Protein AF-A0A9W9LFI9-F1 (afdb_monomer_lite)

Structure (mmCIF, N/CA/C/O backbone):
data_AF-A0A9W9LFI9-F1
#
_entry.id   AF-A0A9W9LFI9-F1
#
loop_
_atom_site.group_PDB
_atom_site.id
_atom_site.type_symbol
_atom_site.label_atom_id
_atom_site.label_alt_id
_atom_site.label_comp_id
_atom_site.label_asym_id
_atom_site.label_entity_id
_atom_site.label_seq_id
_atom_site.pdbx_PDB_ins_code
_atom_site.Cartn_x
_atom_site.Cartn_y
_atom_site.Cartn_z
_atom_site.occupancy
_atom_site.B_iso_or_equiv
_atom_site.auth_seq_id
_atom_site.auth_comp_id
_atom_site.auth_asym_id
_atom_site.auth_atom_id
_atom_site.pdbx_PDB_model_num
ATOM 1 N N . MET A 1 1 ? 19.144 -34.676 -42.473 1.00 37.19 1 MET A N 1
ATOM 2 C CA . MET A 1 1 ? 19.570 -33.270 -42.617 1.00 37.19 1 MET A CA 1
ATOM 3 C C . MET A 1 1 ? 18.677 -32.449 -41.703 1.00 37.19 1 MET A C 1
ATOM 5 O O . MET A 1 1 ? 17.471 -32.473 -41.895 1.00 37.19 1 MET A O 1
ATOM 9 N N . HIS A 1 2 ? 19.239 -31.882 -40.636 1.00 40.44 2 HIS A N 1
ATOM 10 C CA . HIS A 1 2 ? 18.512 -31.086 -39.643 1.00 40.44 2 HIS A CA 1
ATOM 11 C C . HIS A 1 2 ? 18.463 -29.626 -40.111 1.00 40.44 2 HIS A C 1
ATOM 13 O O . HIS A 1 2 ? 19.511 -29.048 -40.385 1.00 40.44 2 HIS A O 1
ATOM 19 N N . LEU A 1 3 ? 17.270 -29.039 -40.174 1.00 44.12 3 LEU A N 1
ATOM 20 C CA . LEU A 1 3 ? 17.067 -27.595 -40.302 1.00 44.12 3 LEU A CA 1
ATOM 21 C C . LEU A 1 3 ? 16.406 -27.108 -39.006 1.00 44.12 3 LEU A C 1
ATOM 23 O O . LEU A 1 3 ? 15.319 -27.593 -38.689 1.00 44.12 3 LEU A O 1
ATOM 27 N N . PRO A 1 4 ? 17.018 -26.190 -38.239 1.00 55.88 4 PRO A N 1
ATOM 28 C CA . PRO A 1 4 ? 16.335 -25.573 -37.116 1.00 55.88 4 PRO A CA 1
ATOM 29 C C . PRO A 1 4 ? 15.426 -24.458 -37.642 1.00 55.88 4 PRO A C 1
ATOM 31 O O . PRO A 1 4 ? 15.882 -23.506 -38.276 1.00 55.88 4 PRO A O 1
ATOM 34 N N . VAL A 1 5 ? 14.127 -24.579 -37.377 1.00 57.94 5 VAL A N 1
ATOM 35 C CA . VAL A 1 5 ? 13.162 -23.494 -37.575 1.00 57.94 5 VAL A CA 1
ATOM 36 C C . VAL A 1 5 ? 13.419 -22.459 -36.481 1.00 57.94 5 VAL A C 1
ATOM 38 O O . VAL A 1 5 ? 13.200 -22.731 -35.302 1.00 57.94 5 VAL A O 1
ATOM 41 N N . GLN A 1 6 ? 13.934 -21.288 -36.856 1.00 54.38 6 GLN A N 1
ATOM 42 C CA . GLN A 1 6 ? 14.085 -20.163 -35.935 1.00 54.38 6 GLN A CA 1
ATOM 43 C C . GLN A 1 6 ? 12.700 -19.581 -35.634 1.00 54.38 6 GLN A C 1
ATOM 45 O O . GLN A 1 6 ? 12.069 -18.975 -36.498 1.00 54.38 6 GLN A O 1
ATOM 50 N N . ALA A 1 7 ? 12.223 -19.775 -34.407 1.00 54.50 7 ALA A N 1
ATOM 51 C CA . ALA A 1 7 ? 11.057 -19.070 -33.897 1.00 54.50 7 ALA A CA 1
ATOM 52 C C . ALA A 1 7 ? 11.462 -17.627 -33.560 1.00 54.50 7 ALA A C 1
ATOM 54 O O . ALA A 1 7 ? 12.209 -17.387 -32.613 1.00 54.50 7 ALA A O 1
ATOM 55 N N . VAL A 1 8 ? 10.980 -16.664 -34.346 1.00 54.75 8 VAL A N 1
ATOM 56 C CA . VAL A 1 8 ? 11.090 -15.236 -34.028 1.00 54.75 8 VAL A CA 1
ATOM 57 C C . VAL A 1 8 ? 9.947 -14.885 -33.075 1.00 54.75 8 VAL A C 1
ATOM 59 O O . VAL A 1 8 ? 8.795 -14.775 -33.487 1.00 54.75 8 VAL A O 1
ATOM 62 N N . LEU A 1 9 ? 10.261 -14.733 -31.788 1.00 48.66 9 LEU A N 1
ATOM 63 C CA . LEU A 1 9 ? 9.355 -14.142 -30.802 1.00 48.66 9 LEU A CA 1
ATOM 64 C C . LEU A 1 9 ? 9.345 -12.623 -31.004 1.00 48.66 9 LEU A C 1
ATOM 66 O O . LEU A 1 9 ? 10.267 -11.925 -30.588 1.00 48.66 9 LEU A O 1
ATOM 70 N N . ILE A 1 10 ? 8.305 -12.111 -31.659 1.00 50.31 10 ILE A N 1
ATOM 71 C CA . ILE A 1 10 ? 8.041 -10.672 -31.730 1.00 50.31 10 ILE A CA 1
ATOM 72 C C . ILE A 1 10 ? 7.377 -10.281 -30.406 1.00 50.31 10 ILE A C 1
ATOM 74 O O . ILE A 1 10 ? 6.171 -10.436 -30.230 1.00 50.31 10 ILE A O 1
ATOM 78 N N . GLY A 1 11 ? 8.186 -9.838 -29.445 1.00 48.34 11 GLY A N 1
ATOM 79 C CA . GLY A 1 11 ? 7.697 -9.262 -28.198 1.00 48.34 11 GLY A CA 1
ATOM 80 C C . GLY A 1 11 ? 7.102 -7.883 -28.460 1.00 48.34 11 GLY A C 1
ATOM 81 O O . GLY A 1 11 ? 7.827 -6.950 -28.795 1.00 48.34 11 GLY A O 1
ATOM 82 N N . VAL A 1 12 ? 5.788 -7.743 -28.298 1.00 53.72 12 VAL A N 1
ATOM 83 C CA . VAL A 1 12 ? 5.150 -6.431 -28.167 1.00 53.72 12 VAL A CA 1
ATOM 84 C C . VAL A 1 12 ? 5.140 -6.097 -26.680 1.00 53.72 12 VAL A C 1
ATOM 86 O O . VAL A 1 12 ? 4.240 -6.509 -25.957 1.00 53.72 12 VAL A O 1
ATOM 89 N N . PHE A 1 13 ? 6.156 -5.375 -26.212 1.00 50.38 13 PHE A N 1
ATOM 90 C CA . PHE A 1 13 ? 6.110 -4.716 -24.907 1.00 50.38 13 PHE A CA 1
ATOM 91 C C . PHE A 1 13 ? 5.770 -3.252 -25.141 1.00 50.38 13 PHE A C 1
ATOM 93 O O . PHE A 1 13 ? 6.648 -2.408 -25.292 1.00 50.38 13 PHE A O 1
ATOM 100 N N . VAL A 1 14 ? 4.475 -2.962 -25.221 1.00 49.91 14 VAL A N 1
ATOM 101 C CA . VAL A 1 14 ? 3.983 -1.594 -25.064 1.00 49.91 14 VAL A CA 1
ATOM 102 C C . VAL A 1 14 ? 3.302 -1.547 -23.707 1.00 49.91 14 VAL A C 1
ATOM 104 O O . VAL A 1 14 ? 2.084 -1.644 -23.603 1.00 49.91 14 VAL A O 1
ATOM 107 N N . SER A 1 15 ? 4.108 -1.458 -22.650 1.00 44.50 15 SER A N 1
ATOM 108 C CA . SER A 1 15 ? 3.610 -1.168 -21.307 1.00 44.50 15 SER A CA 1
ATOM 109 C C . SER A 1 15 ? 3.398 0.337 -21.199 1.00 44.50 15 SER A C 1
ATOM 111 O O . SER A 1 15 ? 4.197 1.057 -20.610 1.00 44.50 15 SER A O 1
ATOM 113 N N . THR A 1 16 ? 2.330 0.843 -21.811 1.00 43.16 16 THR A N 1
ATOM 114 C CA . THR A 1 16 ? 1.768 2.116 -21.360 1.00 43.16 16 THR A CA 1
ATOM 115 C C . THR A 1 16 ? 1.051 1.814 -20.051 1.00 43.16 16 THR A C 1
ATOM 117 O O . THR A 1 16 ? -0.095 1.369 -20.082 1.00 43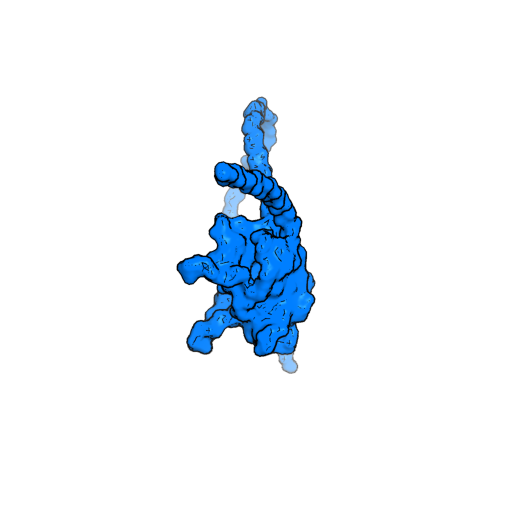.16 16 THR A O 1
ATOM 120 N N . SER A 1 17 ? 1.759 1.969 -18.927 1.00 48.47 17 SER A N 1
ATOM 121 C CA . SER A 1 17 ? 1.213 1.855 -17.570 1.00 48.47 17 SER A CA 1
ATOM 122 C C . SER A 1 17 ? 0.129 2.923 -17.393 1.00 48.47 17 SER A C 1
ATOM 124 O O . SER A 1 17 ? 0.373 4.053 -16.983 1.00 48.47 17 SER A O 1
ATOM 126 N N . LEU A 1 18 ? -1.096 2.601 -17.802 1.00 54.88 18 LEU A N 1
ATOM 127 C CA . LEU A 1 18 ? -2.286 3.284 -17.322 1.00 54.88 18 LEU A CA 1
ATOM 128 C C . LEU A 1 18 ? -2.402 2.835 -15.873 1.00 54.88 18 LEU A C 1
ATOM 130 O O . LEU A 1 18 ? -2.784 1.695 -15.633 1.00 54.88 18 LEU A O 1
ATOM 134 N N . GLY A 1 19 ? -1.950 3.680 -14.946 1.00 64.31 19 GLY A N 1
ATOM 135 C CA . GLY A 1 19 ? -1.768 3.289 -13.555 1.00 64.31 19 GLY A CA 1
ATOM 136 C C . GLY A 1 19 ? -2.960 2.490 -13.019 1.00 64.31 19 GLY A C 1
ATOM 137 O O . GLY A 1 19 ? -4.122 2.881 -13.164 1.00 64.31 19 GLY A O 1
ATOM 138 N N . GLY A 1 20 ? -2.636 1.312 -12.491 1.00 85.94 20 GLY A N 1
ATOM 139 C CA . GLY A 1 20 ? -3.596 0.334 -12.005 1.00 85.94 20 GLY A CA 1
ATOM 140 C C . GLY A 1 20 ? -4.441 0.839 -10.838 1.00 85.94 20 GLY A C 1
ATOM 141 O O . GLY A 1 20 ? -4.218 1.924 -10.298 1.00 85.94 20 GLY A O 1
ATOM 142 N N . SER A 1 21 ? -5.411 0.041 -10.400 1.00 91.75 21 SER A N 1
ATOM 143 C CA . SER A 1 21 ? -6.200 0.377 -9.211 1.00 91.75 21 SER A CA 1
ATOM 144 C C . SER A 1 21 ? -5.556 -0.178 -7.945 1.00 91.75 21 SER A C 1
ATOM 146 O O . SER A 1 21 ? -5.066 -1.309 -7.931 1.00 91.75 21 SER A O 1
ATOM 148 N N . LEU A 1 22 ? -5.606 0.605 -6.871 1.00 94.12 22 LEU A N 1
ATOM 149 C CA . LEU A 1 22 ? -5.209 0.205 -5.526 1.00 94.12 22 LEU A CA 1
ATOM 150 C C . LEU A 1 22 ? -6.455 0.175 -4.644 1.00 94.12 22 LEU A C 1
ATOM 152 O O . LEU A 1 22 ? -7.211 1.146 -4.620 1.00 94.12 22 LEU A O 1
ATOM 156 N N . GLU A 1 23 ? -6.671 -0.922 -3.926 1.00 96.25 23 GLU A N 1
ATOM 157 C CA . GLU A 1 23 ? -7.836 -1.119 -3.057 1.00 96.25 23 GLU A CA 1
ATOM 158 C C . GLU A 1 23 ? -7.407 -1.639 -1.686 1.00 96.25 23 GLU A C 1
ATOM 160 O O . GLU A 1 23 ? -6.579 -2.540 -1.594 1.00 96.25 23 GLU A O 1
ATOM 165 N N . VAL A 1 24 ? -7.976 -1.096 -0.613 1.00 96.25 24 VAL A N 1
ATOM 166 C CA . VAL A 1 24 ? -7.791 -1.611 0.745 1.00 96.25 24 VAL A CA 1
ATOM 167 C C . VAL A 1 24 ? -8.793 -2.732 0.988 1.00 96.25 24 VAL A C 1
ATOM 169 O O . VAL A 1 24 ? -10.002 -2.506 0.956 1.00 96.25 24 VAL A O 1
ATOM 172 N N . ILE A 1 25 ? -8.302 -3.928 1.288 1.00 94.94 25 ILE A N 1
ATOM 173 C CA . ILE A 1 25 ? -9.124 -5.125 1.480 1.00 94.94 25 ILE A CA 1
ATOM 174 C C . ILE A 1 25 ? -8.924 -5.668 2.898 1.00 94.94 25 ILE A C 1
ATOM 176 O O . ILE A 1 25 ? -7.815 -5.643 3.434 1.00 94.94 25 ILE A O 1
ATOM 180 N N . ASP A 1 26 ? -10.005 -6.170 3.500 1.00 93.62 26 ASP A N 1
ATOM 181 C CA . ASP A 1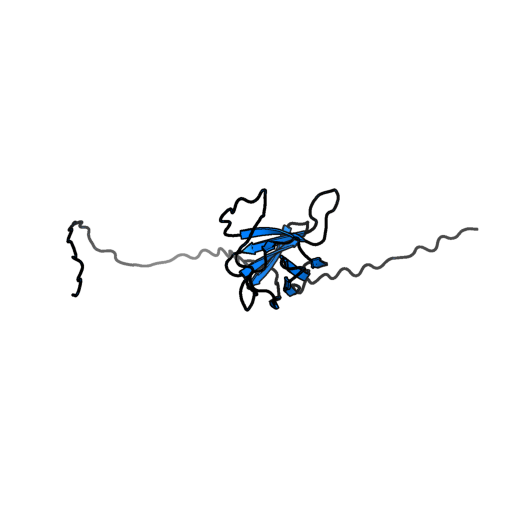 26 ? -9.944 -7.007 4.701 1.00 93.62 26 ASP A CA 1
ATOM 182 C C . ASP A 1 26 ? -9.539 -8.432 4.312 1.00 93.62 26 ASP A C 1
ATOM 184 O O . ASP A 1 26 ? -10.288 -9.152 3.646 1.00 93.62 26 ASP A O 1
ATOM 188 N N . GLN A 1 27 ? -8.356 -8.847 4.758 1.00 90.75 27 GLN A N 1
ATOM 189 C CA . GLN A 1 27 ? -7.895 -10.222 4.669 1.00 90.75 27 GLN A CA 1
ATOM 190 C C . GLN A 1 27 ? -7.677 -10.797 6.071 1.00 90.75 27 GLN A C 1
ATOM 192 O O . GLN A 1 27 ? -6.577 -10.782 6.620 1.00 90.75 27 GLN A O 1
ATOM 197 N N . GLY A 1 28 ? -8.740 -11.344 6.659 1.00 88.75 28 GLY A N 1
ATOM 198 C CA . GLY A 1 28 ? -8.652 -12.038 7.944 1.00 88.75 28 GLY A CA 1
ATOM 199 C C . GLY A 1 28 ? -8.377 -11.092 9.113 1.00 88.75 28 GLY A C 1
ATOM 200 O O . GLY A 1 28 ? -7.521 -11.397 9.945 1.00 88.75 28 GLY A O 1
ATOM 201 N N . ARG A 1 29 ? -9.112 -9.971 9.180 1.00 88.75 29 ARG A N 1
ATOM 202 C CA . ARG A 1 29 ? -8.950 -8.875 10.159 1.00 88.75 29 ARG A CA 1
ATOM 203 C C . ARG A 1 29 ? -7.649 -8.092 10.021 1.00 88.75 29 ARG A C 1
ATOM 205 O O . ARG A 1 29 ? -7.219 -7.420 10.954 1.00 88.75 29 ARG A O 1
ATOM 212 N N . GLN A 1 30 ? -7.028 -8.172 8.856 1.00 90.56 30 GLN A N 1
ATOM 213 C CA . GLN A 1 30 ? -5.837 -7.414 8.515 1.00 90.56 30 GLN A CA 1
ATOM 214 C C . GLN A 1 30 ? -6.116 -6.599 7.265 1.00 90.56 30 GLN A C 1
ATOM 216 O O . GLN A 1 30 ? -6.704 -7.102 6.308 1.00 90.56 30 GLN A O 1
ATOM 221 N N . CYS A 1 31 ? -5.680 -5.350 7.274 1.00 92.25 31 CYS A N 1
ATOM 222 C CA . CYS A 1 31 ? -5.768 -4.490 6.115 1.00 92.25 31 CYS A CA 1
ATOM 223 C C . CYS A 1 31 ? -4.577 -4.756 5.198 1.00 92.25 31 CYS A C 1
ATOM 225 O O . CYS A 1 31 ? -3.415 -4.635 5.601 1.00 92.25 31 CYS A O 1
ATOM 227 N N . VAL A 1 32 ? -4.884 -5.106 3.956 1.00 92.88 32 VAL A N 1
ATOM 228 C CA . VAL A 1 32 ? -3.923 -5.285 2.864 1.00 92.88 32 VAL A CA 1
ATOM 229 C C . VAL A 1 32 ? -4.307 -4.366 1.712 1.00 92.88 32 VAL A C 1
ATOM 231 O O . VAL A 1 32 ? -5.463 -3.958 1.604 1.00 92.88 32 VAL A O 1
ATOM 234 N N . ILE A 1 33 ? -3.356 -4.041 0.842 1.00 93.94 33 ILE A N 1
ATOM 235 C CA . ILE A 1 33 ? -3.644 -3.341 -0.409 1.00 93.94 33 ILE A CA 1
ATOM 236 C C . ILE A 1 33 ? -3.595 -4.348 -1.548 1.00 93.94 33 ILE A C 1
ATOM 238 O O . ILE A 1 33 ? -2.597 -5.039 -1.740 1.00 93.94 33 ILE A O 1
ATOM 242 N N . TRP A 1 34 ? -4.677 -4.430 -2.308 1.00 94.00 34 TRP A N 1
ATOM 243 C CA . TRP A 1 34 ? -4.709 -5.106 -3.591 1.00 94.00 34 TRP A CA 1
ATOM 244 C C . TRP A 1 34 ? -4.295 -4.135 -4.689 1.00 94.00 34 TRP A C 1
ATOM 246 O O . TRP A 1 34 ? -4.888 -3.068 -4.842 1.00 94.00 34 TRP A O 1
ATOM 256 N N . SER A 1 35 ? -3.280 -4.523 -5.452 1.00 91.81 35 SER A N 1
ATOM 257 C CA . SER A 1 35 ? -2.894 -3.870 -6.696 1.00 91.81 35 SER A CA 1
ATOM 258 C C . SER A 1 35 ? -3.487 -4.636 -7.867 1.00 91.81 35 SER A C 1
ATOM 260 O O . SER A 1 35 ? -3.302 -5.849 -7.964 1.00 91.81 35 SER A O 1
ATOM 262 N N . ASN A 1 36 ? -4.153 -3.925 -8.771 1.00 91.00 36 ASN A N 1
ATOM 263 C CA . ASN A 1 36 ? -4.598 -4.449 -10.055 1.00 91.00 36 ASN A CA 1
ATOM 264 C C . ASN A 1 36 ? -3.821 -3.754 -11.174 1.00 91.00 36 ASN A C 1
ATOM 266 O O . ASN A 1 36 ? -4.147 -2.627 -11.540 1.00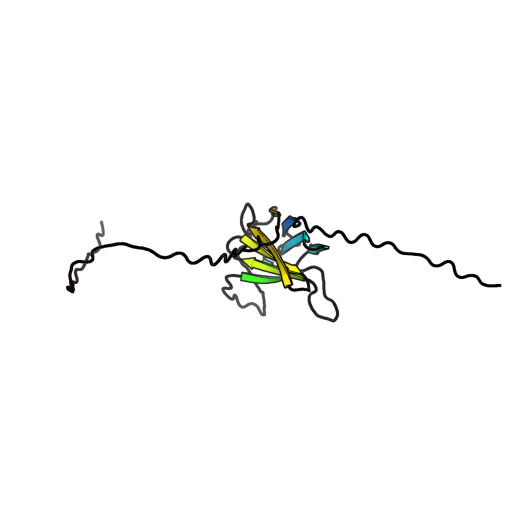 91.00 36 ASN A O 1
ATOM 270 N N . ASP A 1 37 ? -2.800 -4.439 -11.683 1.00 85.94 37 ASP A N 1
ATOM 271 C CA . ASP A 1 37 ? -1.939 -4.006 -12.789 1.00 85.94 37 ASP A CA 1
ATOM 272 C C . ASP A 1 37 ? -1.206 -2.662 -12.586 1.00 85.94 37 ASP A C 1
ATOM 274 O O . ASP A 1 37 ? -0.935 -1.920 -13.529 1.00 85.94 37 ASP A O 1
ATOM 278 N N . SER A 1 38 ? -0.837 -2.323 -11.347 1.00 82.12 38 SER A N 1
ATOM 279 C CA . SER A 1 38 ? 0.051 -1.178 -11.114 1.00 82.12 38 SER A CA 1
ATOM 280 C C . SER A 1 38 ? 1.478 -1.549 -11.511 1.00 82.12 38 SER A C 1
ATOM 282 O O . SER A 1 38 ? 2.064 -2.458 -10.921 1.00 82.12 38 SER A O 1
ATOM 284 N N . HIS A 1 39 ? 2.034 -0.871 -12.524 1.00 83.81 39 HIS A N 1
ATOM 285 C CA . HIS A 1 39 ? 3.385 -1.135 -13.047 1.00 83.81 39 HIS A CA 1
ATOM 286 C C . HIS A 1 39 ? 3.631 -2.619 -13.385 1.00 83.81 39 HIS A C 1
ATOM 288 O O . HIS A 1 39 ? 4.695 -3.172 -13.107 1.00 83.81 39 HIS A O 1
ATOM 294 N N . GLY A 1 40 ? 2.626 -3.287 -13.964 1.00 80.81 40 GLY A N 1
ATOM 295 C CA . GLY A 1 40 ? 2.701 -4.705 -14.334 1.00 80.81 40 GLY A CA 1
ATOM 296 C C . GLY A 1 40 ? 2.586 -5.676 -13.155 1.00 80.81 40 GLY A C 1
ATOM 297 O O . GLY A 1 40 ? 2.859 -6.868 -13.313 1.00 80.81 40 GLY A O 1
ATOM 298 N N . CYS A 1 41 ? 2.191 -5.195 -11.973 1.00 85.88 41 CYS A N 1
ATOM 299 C CA . CYS A 1 41 ? 1.912 -6.038 -10.823 1.00 85.88 41 CYS A CA 1
ATOM 300 C C . CYS A 1 41 ? 0.423 -6.107 -10.469 1.00 85.88 41 CYS A C 1
ATOM 302 O O . CYS A 1 41 ? -0.214 -5.107 -10.124 1.00 85.88 41 CYS A O 1
ATOM 304 N N . THR A 1 42 ? -0.068 -7.347 -10.395 1.00 89.31 42 THR A N 1
ATOM 305 C CA . THR A 1 42 ? -1.353 -7.696 -9.785 1.00 89.31 42 THR A CA 1
ATOM 306 C C . THR A 1 42 ? -1.139 -8.600 -8.572 1.00 89.31 42 THR A C 1
ATOM 308 O O . THR A 1 42 ? -0.519 -9.659 -8.698 1.00 89.31 42 THR A O 1
ATOM 311 N N . GLY A 1 43 ? -1.633 -8.203 -7.397 1.00 89.31 43 GLY A N 1
ATOM 312 C CA . GLY A 1 43 ? -1.442 -8.972 -6.166 1.00 89.31 43 GLY A CA 1
ATOM 313 C C . GLY A 1 43 ? -1.730 -8.206 -4.875 1.00 89.31 43 GLY A C 1
ATOM 314 O O . GLY A 1 43 ? -1.946 -6.995 -4.880 1.00 89.31 43 GLY A O 1
ATOM 315 N N . TYR A 1 44 ? -1.703 -8.933 -3.757 1.00 89.38 44 TYR A N 1
ATOM 316 C CA . TYR A 1 44 ? -1.822 -8.368 -2.413 1.00 89.38 44 TYR A CA 1
ATOM 317 C C . TYR A 1 44 ? -0.470 -7.881 -1.888 1.00 89.38 44 TYR A C 1
ATOM 319 O O . TYR A 1 44 ? 0.569 -8.500 -2.138 1.00 89.38 44 TYR A O 1
ATOM 327 N N . SER A 1 45 ? -0.501 -6.803 -1.113 1.00 90.12 45 SER A N 1
ATOM 328 C CA . SER A 1 45 ? 0.605 -6.397 -0.258 1.00 90.12 45 SER A CA 1
ATOM 329 C C . SER A 1 45 ? 0.685 -7.251 1.008 1.00 90.12 45 SER A C 1
ATOM 331 O O . SER A 1 45 ? -0.264 -7.945 1.381 1.00 90.12 45 SER A O 1
ATOM 333 N N . ALA A 1 46 ? 1.791 -7.121 1.738 1.00 89.06 46 ALA A N 1
ATOM 334 C CA . ALA A 1 46 ? 1.820 -7.472 3.151 1.00 89.06 46 ALA A CA 1
ATOM 335 C C . ALA A 1 46 ? 0.792 -6.637 3.946 1.00 89.06 46 ALA A C 1
ATOM 337 O O . ALA A 1 46 ? 0.404 -5.537 3.536 1.00 89.06 46 ALA A O 1
ATOM 338 N N . SER A 1 47 ? 0.368 -7.169 5.095 1.00 89.62 47 SER A N 1
ATOM 339 C CA . SER A 1 47 ? -0.524 -6.477 6.031 1.00 89.62 47 SER A CA 1
ATOM 340 C C . SER A 1 47 ? 0.106 -5.181 6.539 1.00 89.62 47 SER A C 1
ATOM 342 O O . SER A 1 47 ? 1.286 -5.158 6.906 1.00 89.62 47 SER A O 1
ATOM 344 N N . PHE A 1 48 ? -0.683 -4.107 6.554 1.00 88.06 48 PHE A N 1
ATOM 345 C CA . PHE A 1 48 ? -0.239 -2.780 6.986 1.00 88.06 48 PHE A CA 1
ATOM 346 C C . PHE A 1 48 ? -0.944 -2.279 8.257 1.00 88.06 48 PHE A C 1
ATOM 348 O O . PHE A 1 48 ? -0.447 -1.351 8.896 1.00 88.06 48 PHE A O 1
ATOM 355 N N . ALA A 1 49 ? -2.078 -2.879 8.631 1.00 87.88 49 ALA A N 1
ATOM 356 C CA . ALA A 1 49 ? -2.848 -2.536 9.825 1.00 87.88 49 ALA A CA 1
ATOM 357 C C . ALA A 1 49 ? -3.709 -3.720 10.293 1.00 87.88 49 ALA A C 1
ATOM 359 O O . ALA A 1 49 ? -4.132 -4.546 9.481 1.00 87.88 49 ALA A O 1
ATOM 360 N N . GLU A 1 50 ? -4.011 -3.781 11.589 1.00 88.81 50 GLU A N 1
ATOM 361 C CA . GLU A 1 50 ? -5.114 -4.601 12.101 1.00 88.81 50 GLU A CA 1
ATOM 362 C C . GLU A 1 50 ? -6.442 -3.869 11.867 1.00 88.81 50 GLU A C 1
ATOM 364 O O . GLU A 1 50 ? -6.537 -2.653 12.035 1.00 88.81 50 GLU A O 1
ATOM 369 N N . LEU A 1 51 ? -7.469 -4.603 11.447 1.00 88.38 51 LEU A N 1
ATOM 370 C CA . LEU A 1 51 ? -8.769 -4.029 11.130 1.00 88.38 51 LEU A CA 1
ATOM 371 C C . LEU A 1 51 ? -9.565 -3.739 12.409 1.00 88.38 51 LEU A C 1
ATOM 373 O O . LEU A 1 51 ? -9.894 -4.657 13.165 1.00 88.38 51 LEU A O 1
ATOM 377 N N . ASN A 1 52 ? -9.981 -2.485 12.594 1.00 88.19 52 ASN A N 1
ATOM 378 C CA . ASN A 1 52 ? -10.918 -2.089 13.645 1.00 88.19 52 ASN A CA 1
ATOM 379 C C . ASN A 1 52 ? -12.254 -1.638 13.033 1.00 88.19 52 ASN A C 1
ATOM 381 O O . ASN A 1 52 ? -12.417 -0.503 12.580 1.00 88.19 52 ASN A O 1
ATOM 385 N N . GLY A 1 53 ? -13.226 -2.551 12.972 1.00 89.88 53 GLY A N 1
ATOM 386 C CA . GLY A 1 53 ? -14.465 -2.328 12.226 1.00 89.88 53 GLY A CA 1
ATOM 387 C C . GLY A 1 53 ? -14.185 -2.280 10.724 1.00 89.88 53 GLY A C 1
ATOM 388 O O . GLY A 1 53 ? -14.004 -3.322 10.108 1.00 89.88 53 GLY A O 1
ATOM 389 N N . THR A 1 54 ? -14.139 -1.079 10.141 1.00 92.19 54 THR A N 1
ATOM 390 C CA . THR A 1 54 ? -13.656 -0.856 8.763 1.00 92.19 54 THR A CA 1
ATOM 391 C C . THR A 1 54 ? -12.380 -0.021 8.719 1.00 92.19 54 THR A C 1
ATOM 393 O O . THR A 1 54 ? -11.923 0.299 7.629 1.00 92.19 54 THR A O 1
ATOM 396 N N . ASP A 1 55 ? -11.877 0.440 9.863 1.00 92.19 55 ASP A N 1
ATOM 397 C CA . ASP A 1 55 ? -10.756 1.372 9.944 1.00 92.19 55 ASP A CA 1
ATOM 398 C C . ASP A 1 55 ? -9.412 0.638 9.892 1.00 92.19 55 ASP A C 1
ATOM 400 O O . ASP A 1 55 ? -9.226 -0.386 10.552 1.00 92.19 55 ASP A O 1
ATOM 404 N N . CYS A 1 56 ? -8.495 1.198 9.108 1.00 90.31 56 CYS A N 1
ATOM 405 C CA . CYS A 1 56 ? -7.127 0.730 8.889 1.00 90.31 56 CYS A CA 1
ATOM 406 C C . CYS A 1 56 ? -6.099 1.831 9.210 1.00 90.31 56 CYS A C 1
ATOM 408 O O . CYS A 1 56 ? -4.944 1.750 8.792 1.00 90.31 56 CYS A O 1
ATOM 410 N N . SER A 1 57 ? -6.519 2.897 9.901 1.00 87.50 57 SER A N 1
ATOM 411 C CA . SER A 1 57 ? -5.674 4.058 10.211 1.00 87.50 57 SER A CA 1
ATOM 412 C C . SER A 1 57 ? -4.595 3.756 11.252 1.00 87.50 57 SER A C 1
ATOM 414 O O . SER A 1 57 ? -3.609 4.484 11.365 1.00 87.50 57 SER A O 1
ATOM 416 N N . GLU A 1 58 ? -4.739 2.667 12.004 1.00 83.12 58 GLU A N 1
ATOM 417 C CA . GLU A 1 58 ? -3.682 2.164 12.872 1.00 83.12 58 GLU A CA 1
ATOM 418 C C . GLU A 1 58 ? -2.632 1.430 12.035 1.00 83.12 58 GLU A C 1
ATOM 420 O O . GLU A 1 58 ? -2.617 0.203 11.996 1.00 83.12 58 GLU A O 1
ATOM 425 N N . LEU A 1 59 ? -1.760 2.194 11.358 1.00 74.88 59 LEU A N 1
ATOM 426 C CA . LEU A 1 59 ? -0.627 1.695 10.566 1.00 74.88 59 LEU A CA 1
ATOM 427 C C . LEU A 1 59 ? 0.363 0.937 11.463 1.00 74.88 59 LEU A C 1
ATOM 429 O O . LEU A 1 59 ? 1.416 1.435 11.869 1.00 74.88 59 LEU A O 1
ATOM 433 N N . SER A 1 60 ? -0.005 -0.274 11.849 1.00 62.00 60 SER A N 1
ATOM 434 C CA . SER A 1 60 ? 0.761 -1.104 12.748 1.00 62.00 60 SER A CA 1
ATOM 435 C C . SER A 1 60 ? 1.786 -1.875 11.934 1.00 62.00 60 SER A C 1
ATOM 437 O O . SER A 1 60 ? 1.477 -2.886 11.308 1.00 62.00 60 SER A O 1
ATOM 439 N N . LYS A 1 61 ? 3.057 -1.495 12.049 1.00 53.03 61 LYS A N 1
ATOM 440 C CA . LYS A 1 61 ? 4.093 -2.525 12.048 1.00 53.03 61 LYS A CA 1
ATOM 441 C C . LYS A 1 61 ? 4.035 -3.165 13.433 1.00 53.03 61 LYS A C 1
ATOM 443 O O . LYS A 1 61 ? 4.620 -2.631 14.372 1.00 53.03 61 LYS A O 1
ATOM 448 N N . VAL A 1 62 ? 3.317 -4.281 13.591 1.00 50.44 62 VAL A N 1
ATOM 449 C CA . VAL A 1 62 ? 3.526 -5.146 14.762 1.00 50.44 62 VAL A CA 1
ATOM 450 C C . VAL A 1 62 ? 4.930 -5.730 14.621 1.00 50.44 62 VAL A C 1
ATOM 452 O O . VAL A 1 62 ? 5.139 -6.808 14.080 1.00 50.44 62 VAL A O 1
ATOM 455 N N . VAL A 1 63 ? 5.925 -4.974 15.075 1.00 42.78 63 VAL A N 1
ATOM 456 C CA . VAL A 1 63 ? 7.274 -5.471 15.321 1.00 42.78 63 VAL A CA 1
ATOM 457 C C . VAL A 1 63 ? 7.370 -5.584 16.834 1.00 42.78 63 VAL A C 1
ATOM 459 O O . VAL A 1 63 ? 7.489 -4.576 17.527 1.00 42.78 63 VAL A O 1
ATOM 462 N N . ASN A 1 64 ? 7.228 -6.801 17.360 1.00 41.09 64 ASN A N 1
ATOM 463 C CA . ASN A 1 64 ? 7.284 -7.084 18.799 1.00 41.09 64 ASN A CA 1
ATOM 464 C C . ASN A 1 64 ? 6.334 -6.228 19.671 1.00 41.09 64 ASN A C 1
ATOM 466 O O . ASN A 1 64 ? 6.731 -5.728 20.722 1.00 41.09 64 ASN A O 1
ATOM 470 N N . GLY A 1 65 ? 5.079 -6.032 19.252 1.00 43.44 65 GLY A N 1
ATOM 471 C CA . GLY A 1 65 ? 4.034 -5.466 20.122 1.00 43.44 65 GLY A CA 1
ATOM 472 C C . GLY A 1 65 ? 4.241 -4.015 20.583 1.00 43.44 65 GLY A C 1
ATOM 473 O O . GLY A 1 65 ? 3.566 -3.580 21.511 1.00 43.44 65 GLY A O 1
ATOM 474 N N . THR A 1 66 ? 5.152 -3.255 19.965 1.00 39.12 66 THR A N 1
ATOM 475 C CA . THR A 1 66 ? 5.382 -1.841 20.306 1.00 39.12 66 THR A CA 1
ATOM 476 C C . THR A 1 66 ? 4.859 -0.937 19.191 1.00 39.12 66 THR A C 1
ATOM 478 O O . THR A 1 66 ? 5.374 -0.970 18.073 1.00 39.12 66 THR A O 1
ATOM 481 N N . ARG A 1 67 ? 3.842 -0.118 19.497 1.00 52.75 67 ARG A N 1
ATOM 482 C CA . ARG A 1 67 ? 3.294 0.901 18.588 1.00 52.75 67 ARG A CA 1
ATOM 483 C C . ARG A 1 67 ? 4.381 1.940 18.303 1.00 52.75 67 ARG A C 1
ATOM 485 O O . ARG A 1 67 ? 4.935 2.524 19.231 1.00 52.75 67 ARG A O 1
ATOM 492 N N . LYS A 1 68 ? 4.703 2.160 17.032 1.00 55.50 68 LYS A N 1
ATOM 493 C CA . LYS A 1 68 ? 5.513 3.301 16.597 1.00 55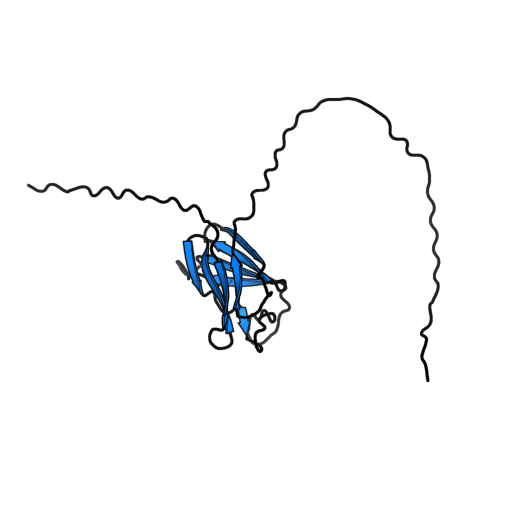.50 68 LYS A CA 1
ATOM 494 C C . LYS A 1 68 ? 4.621 4.207 15.767 1.00 55.50 68 LYS A C 1
ATOM 496 O O . LYS A 1 68 ? 4.001 3.736 14.818 1.00 55.50 68 LYS A O 1
ATOM 501 N N . ASP A 1 69 ? 4.575 5.481 16.135 1.00 58.69 69 ASP A N 1
ATOM 502 C CA . ASP A 1 69 ? 3.802 6.506 15.437 1.00 58.69 69 ASP A CA 1
ATOM 503 C C . ASP A 1 69 ? 4.483 6.847 14.107 1.00 58.69 69 ASP A C 1
ATOM 505 O O . ASP A 1 69 ? 5.242 7.810 13.988 1.00 58.69 69 ASP A O 1
ATOM 509 N N . PHE A 1 70 ? 4.273 6.001 13.103 1.00 65.00 70 PHE A N 1
ATOM 510 C CA . PHE A 1 70 ? 4.748 6.249 11.753 1.00 65.00 70 PHE A CA 1
ATOM 511 C C . PHE A 1 70 ? 3.662 6.959 10.949 1.00 65.00 70 PHE A C 1
ATOM 513 O O . PHE A 1 70 ? 2.557 6.450 10.792 1.00 65.00 70 PHE A O 1
ATOM 520 N N . SER A 1 71 ? 3.995 8.122 10.388 1.00 72.62 71 SER A N 1
ATOM 521 C CA . SER A 1 71 ? 3.110 8.834 9.456 1.00 72.62 71 SER A CA 1
ATOM 522 C C . SER A 1 71 ? 2.947 8.105 8.117 1.00 72.62 71 SER A C 1
ATOM 524 O O . SER A 1 71 ? 1.987 8.366 7.397 1.00 72.62 71 SER A O 1
ATOM 526 N N . ALA A 1 72 ? 3.876 7.200 7.787 1.00 79.44 72 ALA A N 1
ATOM 527 C CA . ALA A 1 72 ? 3.818 6.358 6.602 1.00 79.44 72 ALA A CA 1
ATOM 528 C C . ALA A 1 72 ? 4.478 4.990 6.837 1.00 79.44 72 ALA A C 1
ATOM 530 O O . ALA A 1 72 ? 5.455 4.882 7.583 1.00 79.44 72 ALA A O 1
ATOM 531 N N . LEU A 1 73 ? 3.970 3.957 6.167 1.00 84.00 73 LEU A N 1
ATOM 532 C CA . LEU A 1 73 ? 4.447 2.580 6.265 1.00 84.00 73 LEU A CA 1
ATOM 533 C C . LEU A 1 73 ? 4.757 2.011 4.878 1.00 84.00 73 LEU A C 1
ATOM 535 O O . LEU A 1 73 ? 3.930 2.095 3.979 1.00 84.00 73 LEU A O 1
ATOM 539 N N . ASN A 1 74 ? 5.930 1.392 4.733 1.00 84.88 74 ASN A N 1
ATOM 540 C CA . ASN A 1 74 ? 6.286 0.619 3.544 1.00 84.88 74 ASN A CA 1
ATOM 541 C C . ASN A 1 74 ? 5.933 -0.853 3.762 1.00 84.88 74 ASN A C 1
ATOM 543 O O . ASN A 1 74 ? 6.401 -1.453 4.741 1.00 84.88 74 ASN A O 1
ATOM 547 N N . VAL A 1 75 ? 5.156 -1.415 2.842 1.00 85.38 75 VAL A N 1
ATOM 548 C CA . VAL A 1 75 ? 4.777 -2.829 2.806 1.00 85.38 75 VAL A CA 1
ATOM 549 C C . VAL A 1 75 ? 5.184 -3.462 1.484 1.00 85.38 75 VAL A C 1
ATOM 551 O O . VAL A 1 75 ? 5.078 -2.844 0.428 1.00 85.38 75 VAL A O 1
ATOM 554 N N . GLU A 1 76 ? 5.668 -4.697 1.553 1.00 87.25 76 GLU A N 1
ATOM 555 C CA . GLU A 1 76 ? 6.045 -5.482 0.378 1.00 87.25 76 GLU A CA 1
ATOM 556 C C . GLU A 1 76 ? 4.811 -5.724 -0.497 1.00 87.25 76 GLU A C 1
ATOM 558 O O . GLU A 1 76 ? 3.709 -5.930 0.019 1.00 87.25 76 GLU A O 1
ATOM 563 N N . ALA A 1 77 ? 4.990 -5.718 -1.813 1.00 85.19 77 ALA A N 1
ATOM 564 C CA . ALA A 1 77 ? 3.960 -6.086 -2.772 1.00 85.19 77 ALA A CA 1
ATOM 565 C C . ALA A 1 77 ? 4.584 -6.932 -3.887 1.00 85.19 77 ALA A C 1
ATOM 567 O O . ALA A 1 77 ? 5.767 -6.812 -4.192 1.00 85.19 77 ALA A O 1
ATOM 568 N N . CYS A 1 78 ? 3.783 -7.789 -4.525 1.00 83.56 78 CYS A N 1
ATOM 569 C CA . CYS A 1 78 ? 4.185 -8.482 -5.760 1.00 83.56 78 CYS A CA 1
ATOM 570 C C . CYS A 1 78 ? 5.309 -9.529 -5.606 1.00 83.56 78 CYS A C 1
ATOM 572 O O . CYS A 1 78 ? 5.814 -10.041 -6.603 1.00 83.56 78 CYS A O 1
ATOM 574 N N . GLY A 1 79 ? 5.658 -9.900 -4.370 1.00 79.12 79 GLY A N 1
ATOM 575 C CA . GLY A 1 79 ? 6.621 -10.955 -4.052 1.00 79.12 79 GLY A CA 1
ATOM 576 C C . GLY A 1 79 ? 8.075 -10.485 -3.963 1.00 79.12 79 GLY A C 1
ATOM 577 O O . GLY A 1 79 ? 8.385 -9.295 -3.968 1.00 79.12 79 GLY A O 1
ATOM 578 N N . THR A 1 80 ? 8.989 -11.453 -3.870 1.00 73.88 80 THR A N 1
ATOM 579 C CA . THR A 1 80 ? 10.429 -11.210 -3.730 1.00 73.88 80 THR A CA 1
ATOM 580 C C . THR A 1 80 ? 11.224 -11.926 -4.822 1.00 73.88 80 THR A C 1
ATOM 582 O O . THR A 1 80 ? 10.937 -13.066 -5.190 1.00 73.88 80 THR A O 1
ATOM 585 N N . LYS A 1 81 ? 12.268 -11.274 -5.342 1.00 75.44 81 LYS A N 1
ATOM 586 C CA . LYS A 1 81 ? 13.259 -11.857 -6.254 1.00 75.44 81 LYS A CA 1
ATOM 587 C C . LYS A 1 81 ? 14.623 -11.797 -5.586 1.00 75.44 81 LYS A C 1
ATOM 589 O O . LYS A 1 81 ? 15.102 -10.726 -5.227 1.00 75.44 81 LYS A O 1
ATOM 594 N N . ASN A 1 82 ? 15.259 -12.955 -5.408 1.00 82.94 82 ASN A N 1
ATOM 595 C CA . ASN A 1 82 ? 16.534 -13.090 -4.688 1.00 82.94 82 ASN A CA 1
ATOM 596 C C . ASN A 1 82 ? 16.484 -12.551 -3.242 1.00 82.94 82 ASN A C 1
ATOM 598 O O . ASN A 1 82 ? 17.451 -11.961 -2.765 1.00 82.94 82 ASN A O 1
ATOM 602 N N . GLY A 1 83 ? 15.344 -12.719 -2.562 1.00 75.81 83 GLY A N 1
ATOM 603 C CA . GLY A 1 83 ? 15.144 -12.228 -1.195 1.00 75.81 83 GLY A CA 1
ATOM 604 C C . GLY A 1 83 ? 15.007 -10.706 -1.079 1.00 75.81 83 GLY A C 1
ATOM 605 O O . GLY A 1 83 ? 15.158 -10.176 0.016 1.00 75.81 83 GLY A O 1
ATOM 606 N N . LYS A 1 84 ? 14.760 -10.004 -2.193 1.00 74.75 84 LYS A N 1
ATOM 607 C CA . LYS A 1 84 ? 14.444 -8.572 -2.225 1.00 74.75 84 LYS A CA 1
ATOM 608 C C . LYS A 1 84 ? 13.070 -8.345 -2.832 1.00 74.75 84 LYS A C 1
ATOM 610 O O . LYS A 1 84 ? 12.725 -9.029 -3.794 1.00 74.75 84 LYS A O 1
ATOM 615 N N . ASP A 1 85 ? 12.338 -7.375 -2.312 1.00 78.25 85 ASP A N 1
ATOM 616 C CA . ASP A 1 85 ? 11.015 -7.010 -2.818 1.00 78.25 85 ASP A CA 1
ATOM 617 C C . ASP A 1 85 ? 11.097 -6.566 -4.277 1.00 78.25 85 ASP A C 1
ATOM 619 O O . ASP A 1 85 ? 11.988 -5.798 -4.656 1.00 78.25 85 ASP A O 1
ATOM 623 N N . VAL A 1 86 ? 10.186 -7.075 -5.107 1.00 85.19 86 VAL A N 1
ATOM 624 C CA . VAL A 1 86 ? 10.090 -6.652 -6.516 1.00 85.19 86 VAL A CA 1
ATOM 625 C C . VAL A 1 86 ? 9.200 -5.427 -6.685 1.00 85.19 86 VAL A C 1
ATOM 627 O O . VAL A 1 86 ? 9.277 -4.748 -7.704 1.00 85.19 86 VAL A O 1
ATOM 630 N N . ALA A 1 87 ? 8.365 -5.146 -5.691 1.00 89.69 87 ALA A N 1
ATOM 631 C CA . ALA A 1 87 ? 7.603 -3.924 -5.568 1.00 89.69 87 ALA A CA 1
ATOM 632 C C . ALA A 1 87 ? 7.280 -3.671 -4.094 1.00 89.69 87 ALA A C 1
ATOM 634 O O . ALA A 1 87 ? 7.296 -4.578 -3.259 1.00 89.69 87 ALA A O 1
ATOM 635 N N . TRP A 1 88 ? 6.961 -2.431 -3.765 1.00 91.44 88 TRP A N 1
ATOM 636 C CA . TRP A 1 88 ? 6.478 -2.083 -2.436 1.00 91.44 88 TRP A CA 1
ATOM 637 C C . TRP A 1 88 ? 5.483 -0.940 -2.524 1.00 91.44 88 TRP A C 1
ATOM 639 O O . TRP A 1 88 ? 5.421 -0.203 -3.509 1.00 91.44 88 TRP A O 1
ATOM 649 N N . ILE A 1 89 ? 4.688 -0.802 -1.474 1.00 91.81 89 ILE A N 1
ATOM 650 C CA . ILE A 1 89 ? 3.677 0.234 -1.351 1.00 91.81 89 ILE A CA 1
ATOM 651 C C . ILE A 1 89 ? 3.976 1.050 -0.103 1.00 91.81 89 ILE A C 1
ATOM 653 O O . ILE A 1 89 ? 4.164 0.499 0.980 1.00 91.81 89 ILE A O 1
ATOM 657 N N . THR A 1 90 ? 4.012 2.368 -0.251 1.00 92.81 90 THR A N 1
ATOM 658 C CA . THR A 1 90 ? 3.999 3.307 0.868 1.00 92.81 90 THR A CA 1
ATOM 659 C C . THR A 1 90 ? 2.567 3.744 1.127 1.00 92.81 90 THR A C 1
ATOM 661 O O . THR A 1 90 ? 1.907 4.258 0.225 1.00 92.81 90 THR A O 1
ATOM 664 N N . VAL A 1 91 ? 2.107 3.574 2.363 1.00 91.31 91 VAL A N 1
ATOM 665 C CA . VAL A 1 91 ? 0.777 3.974 2.832 1.00 91.31 91 VAL A CA 1
ATOM 666 C C . VAL A 1 91 ? 0.934 5.083 3.859 1.00 91.31 91 VAL A C 1
ATOM 668 O O . VAL A 1 91 ? 1.632 4.891 4.853 1.00 91.31 91 VAL A O 1
ATOM 671 N N . ASN A 1 92 ? 0.301 6.230 3.636 1.00 91.50 92 ASN A N 1
ATOM 672 C CA . ASN A 1 92 ? 0.271 7.346 4.582 1.00 91.50 92 ASN A CA 1
ATOM 673 C C . ASN A 1 92 ? -1.042 7.356 5.381 1.00 91.50 92 ASN A C 1
ATOM 675 O O . ASN A 1 92 ? -2.084 6.957 4.861 1.00 91.50 92 ASN A O 1
ATOM 679 N N . LEU A 1 93 ? -1.016 7.885 6.609 1.00 88.50 93 LEU A N 1
ATOM 680 C CA . LEU A 1 93 ? -2.209 8.118 7.440 1.00 88.50 93 LEU A CA 1
ATOM 681 C C . LEU A 1 93 ? -3.300 8.942 6.739 1.00 88.50 93 LEU A C 1
ATOM 683 O O . LEU A 1 93 ? -4.481 8.786 7.038 1.00 88.50 93 LEU A O 1
ATOM 687 N N . THR A 1 94 ? -2.925 9.803 5.793 1.00 89.69 94 THR A N 1
ATOM 688 C CA . THR A 1 94 ? -3.872 10.590 4.987 1.00 89.69 94 THR A CA 1
ATOM 689 C C . THR A 1 94 ? -4.655 9.758 3.965 1.00 89.69 94 THR A C 1
ATOM 691 O O . THR A 1 94 ? -5.585 10.275 3.350 1.00 89.69 94 THR A O 1
ATOM 694 N N . GLY A 1 95 ? -4.297 8.486 3.759 1.00 91.81 95 GLY A N 1
ATOM 695 C CA . GLY A 1 95 ? -4.837 7.649 2.688 1.00 91.81 95 GLY A CA 1
ATOM 696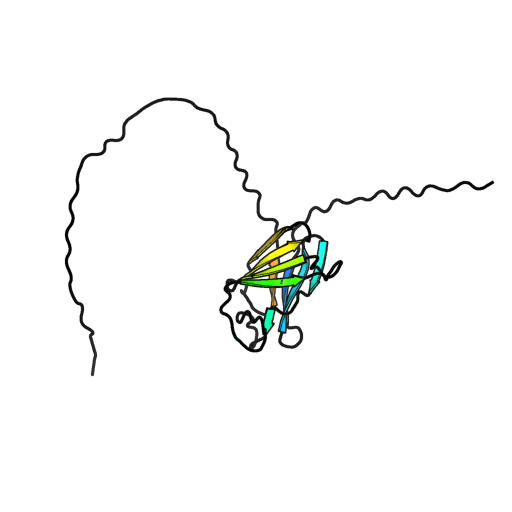 C C . GLY A 1 95 ? -4.145 7.852 1.338 1.00 91.81 95 GLY A C 1
ATOM 697 O O . GLY A 1 95 ? -4.636 7.358 0.325 1.00 91.81 95 GLY A O 1
ATOM 698 N N . GLU A 1 96 ? -3.022 8.573 1.297 1.00 94.94 96 GLU A N 1
ATOM 699 C CA . GLU A 1 96 ? -2.131 8.577 0.136 1.00 94.94 96 GLU A CA 1
ATOM 700 C C . GLU A 1 96 ? -1.388 7.241 0.043 1.00 94.94 96 GLU A C 1
ATOM 702 O O . GLU A 1 96 ? -0.788 6.772 1.016 1.00 94.94 96 GLU A O 1
ATOM 707 N N . VAL A 1 97 ? -1.432 6.638 -1.141 1.00 93.81 97 VAL A N 1
ATOM 708 C CA . VAL A 1 97 ? -0.793 5.363 -1.445 1.00 93.81 97 VAL A CA 1
ATOM 709 C C . VAL A 1 97 ? 0.130 5.560 -2.637 1.00 93.81 97 VAL A C 1
ATOM 711 O O . VAL A 1 97 ? -0.293 6.041 -3.687 1.00 93.81 97 VAL A O 1
ATOM 714 N N . THR A 1 98 ? 1.397 5.188 -2.477 1.00 93.56 98 THR A N 1
ATOM 715 C CA . THR A 1 98 ? 2.390 5.194 -3.559 1.00 93.56 98 THR A CA 1
ATOM 716 C C . THR A 1 98 ? 2.894 3.779 -3.789 1.00 93.56 98 THR A C 1
ATOM 718 O O . THR A 1 98 ? 3.412 3.153 -2.870 1.00 93.56 98 THR A O 1
ATOM 721 N N . PHE A 1 99 ? 2.757 3.282 -5.010 1.00 92.38 99 PHE A N 1
ATOM 722 C CA . PHE A 1 99 ? 3.308 2.020 -5.476 1.00 92.38 99 PHE A CA 1
ATOM 723 C C . PHE A 1 99 ? 4.672 2.256 -6.130 1.00 92.38 99 PHE A C 1
ATOM 725 O O . PHE A 1 99 ? 4.845 3.228 -6.867 1.00 92.38 99 PHE A O 1
ATOM 732 N N . PHE A 1 100 ? 5.618 1.354 -5.887 1.00 91.12 100 PHE A N 1
ATOM 733 C CA . PHE A 1 100 ? 6.964 1.389 -6.447 1.00 91.12 100 PHE A CA 1
ATOM 734 C C . PHE A 1 100 ? 7.285 0.052 -7.106 1.00 91.12 100 PHE A C 1
ATOM 736 O O . PHE A 1 100 ? 7.095 -0.988 -6.475 1.00 91.12 100 PHE A O 1
ATOM 743 N N . ASN A 1 101 ? 7.799 0.068 -8.336 1.00 89.06 101 ASN A N 1
ATOM 744 C CA . ASN A 1 101 ? 8.344 -1.136 -8.970 1.00 89.06 101 ASN A CA 1
ATOM 745 C C . ASN A 1 101 ? 9.824 -1.357 -8.595 1.00 89.06 101 ASN A C 1
ATOM 747 O O . ASN A 1 101 ? 10.436 -0.552 -7.889 1.00 89.06 101 ASN A O 1
ATOM 751 N N . GLN A 1 102 ? 10.414 -2.451 -9.084 1.00 86.50 102 GLN A N 1
ATOM 752 C CA . GLN A 1 102 ? 11.804 -2.821 -8.796 1.00 86.50 102 GLN A CA 1
ATOM 753 C C . GLN A 1 102 ? 12.817 -1.754 -9.247 1.00 86.50 102 GLN A C 1
ATOM 755 O O . GLN A 1 102 ? 13.879 -1.619 -8.635 1.00 86.50 102 GLN A O 1
ATOM 760 N N . ASP A 1 103 ? 12.478 -0.993 -10.288 1.00 86.56 103 ASP A N 1
ATOM 761 C CA . ASP A 1 103 ? 13.307 0.073 -10.852 1.00 86.56 103 ASP A CA 1
ATOM 762 C C . ASP A 1 103 ? 13.136 1.410 -10.100 1.00 86.56 103 ASP A C 1
ATOM 764 O O . ASP A 1 103 ? 13.867 2.372 -10.342 1.00 86.56 103 ASP A O 1
ATOM 768 N N . GLY A 1 104 ? 12.214 1.466 -9.133 1.00 86.12 104 GLY A N 1
ATOM 769 C CA . GLY A 1 104 ? 11.913 2.649 -8.328 1.00 86.12 104 GLY A CA 1
ATOM 770 C C . GLY A 1 104 ? 10.972 3.647 -9.007 1.00 86.12 104 GLY A C 1
ATOM 771 O O . GLY A 1 104 ? 10.781 4.750 -8.479 1.00 86.12 104 GLY A O 1
ATOM 772 N N . GLU A 1 105 ? 10.378 3.278 -10.144 1.00 88.00 105 GLU A N 1
ATOM 773 C CA . GLU A 1 105 ? 9.300 4.040 -10.770 1.00 88.00 105 GLU A CA 1
ATOM 774 C C . GLU A 1 105 ? 8.074 4.022 -9.868 1.00 88.00 105 GLU A C 1
ATOM 776 O O . GLU A 1 105 ? 7.817 3.050 -9.152 1.00 88.00 105 GLU A O 1
ATOM 781 N N . LYS A 1 106 ? 7.334 5.129 -9.876 1.00 91.38 106 LYS A N 1
ATOM 782 C CA . LYS A 1 106 ? 6.266 5.374 -8.914 1.00 91.38 106 LYS A CA 1
ATOM 783 C C . LYS A 1 106 ? 4.953 5.554 -9.637 1.00 91.38 106 LYS A C 1
ATOM 785 O O . LYS A 1 106 ? 4.906 6.239 -10.650 1.00 91.38 106 LYS A O 1
ATOM 790 N N . SER A 1 107 ? 3.887 5.036 -9.059 1.00 91.62 107 SER A N 1
ATOM 791 C CA . SER A 1 107 ? 2.523 5.483 -9.323 1.00 91.62 107 SER A CA 1
ATOM 792 C C . SER A 1 107 ? 1.846 5.721 -7.983 1.00 91.62 107 SER A C 1
ATOM 794 O O . SER A 1 107 ? 2.206 5.110 -6.978 1.00 91.62 107 SER A O 1
ATOM 796 N N . GLY A 1 108 ? 0.897 6.642 -7.915 1.00 92.69 108 GLY A N 1
ATOM 797 C CA . GLY A 1 108 ? 0.238 6.926 -6.647 1.00 92.69 108 GLY A CA 1
ATOM 798 C C . GLY A 1 108 ? -1.155 7.482 -6.812 1.00 92.69 108 GLY A C 1
ATOM 799 O O . GLY A 1 108 ? -1.538 7.937 -7.892 1.00 92.69 108 GLY A O 1
ATOM 800 N N . CYS A 1 109 ? -1.917 7.410 -5.729 1.00 94.75 109 CYS A N 1
ATOM 801 C CA . CYS A 1 109 ? -3.247 7.984 -5.633 1.00 94.75 109 CYS A CA 1
ATOM 802 C C . CYS A 1 109 ? -3.667 8.187 -4.178 1.00 94.75 109 CYS A C 1
ATOM 804 O O . CYS A 1 109 ? -3.021 7.716 -3.243 1.00 94.75 109 CYS A O 1
ATOM 806 N N . THR A 1 110 ? -4.770 8.907 -3.989 1.00 96.44 110 THR A N 1
ATOM 807 C CA . THR A 1 110 ? -5.405 9.081 -2.682 1.00 96.44 110 THR A CA 1
ATOM 808 C C . THR A 1 110 ? -6.679 8.255 -2.634 1.00 96.44 110 THR A C 1
ATOM 810 O O . THR A 1 110 ? -7.537 8.385 -3.508 1.00 96.44 110 THR A O 1
ATOM 813 N N . LEU A 1 111 ? -6.797 7.416 -1.609 1.00 96.56 111 LEU A N 1
ATOM 814 C CA . LEU A 1 111 ? -7.960 6.572 -1.363 1.00 96.56 111 LEU A CA 1
ATOM 815 C C . LEU A 1 111 ? -9.223 7.417 -1.164 1.00 96.56 111 LEU A C 1
ATOM 817 O O . LEU A 1 111 ? -9.242 8.344 -0.353 1.00 96.56 111 LEU A O 1
ATOM 821 N N . ASN A 1 112 ? -10.301 7.060 -1.862 1.00 97.00 112 ASN A N 1
ATOM 822 C CA . ASN A 1 112 ? -11.559 7.813 -1.860 1.00 97.00 112 ASN A CA 1
ATOM 823 C C . ASN A 1 112 ? -12.215 7.965 -0.472 1.00 97.00 112 ASN A C 1
ATOM 825 O O . ASN A 1 112 ? -12.864 8.979 -0.219 1.00 97.00 112 ASN A O 1
ATOM 829 N N . HIS A 1 113 ? -12.047 6.990 0.427 1.00 95.81 113 HIS A N 1
ATOM 830 C CA . HIS A 1 113 ? -12.584 7.029 1.795 1.00 95.81 113 HIS A CA 1
ATOM 831 C C . HIS A 1 113 ? -11.495 6.924 2.877 1.00 95.81 113 HIS A C 1
ATOM 833 O O . HIS A 1 113 ? -11.769 6.494 4.001 1.00 95.81 113 HIS A O 1
ATOM 839 N N . GLY A 1 114 ? -10.260 7.323 2.551 1.00 94.38 114 GLY A N 1
ATOM 840 C CA . GLY A 1 114 ? -9.111 7.210 3.453 1.00 94.38 114 GLY A CA 1
ATOM 841 C C . GLY A 1 114 ? -8.724 5.754 3.739 1.00 94.38 114 GLY A C 1
ATOM 842 O O . GLY A 1 114 ? -9.035 4.855 2.955 1.00 94.38 114 GLY A O 1
ATOM 843 N N . LEU A 1 115 ? -8.049 5.511 4.866 1.00 93.56 115 LEU A N 1
ATOM 844 C CA . LEU A 1 115 ? -7.595 4.179 5.283 1.00 93.56 115 LEU A CA 1
ATOM 845 C C . LEU A 1 115 ? -8.743 3.340 5.853 1.00 93.56 115 LEU A C 1
ATOM 847 O O . LEU A 1 115 ? -8.830 3.109 7.056 1.00 93.56 115 LEU A O 1
ATOM 851 N N . LYS A 1 116 ? -9.637 2.881 4.977 1.00 95.88 116 LYS A N 1
ATOM 852 C CA . LYS A 1 116 ? -10.748 1.997 5.330 1.00 95.88 116 LYS A CA 1
ATOM 853 C C . LYS A 1 116 ? -10.825 0.810 4.387 1.00 95.88 116 LYS A C 1
ATOM 855 O O . LYS A 1 116 ? -10.565 0.959 3.199 1.00 95.88 116 LYS A O 1
ATOM 860 N N . ALA A 1 117 ? -11.231 -0.347 4.897 1.00 95.00 117 ALA A N 1
ATOM 861 C CA . ALA A 1 117 ? -11.563 -1.488 4.050 1.00 95.00 117 ALA A CA 1
ATOM 862 C C . ALA A 1 117 ? -12.667 -1.106 3.042 1.00 95.00 117 ALA A C 1
ATOM 864 O O . ALA A 1 117 ? -13.667 -0.486 3.412 1.00 95.00 117 ALA A O 1
ATOM 865 N N . GLY A 1 118 ? -12.464 -1.453 1.769 1.00 95.19 118 GLY A N 1
ATOM 866 C CA . GLY A 1 118 ? -13.305 -1.065 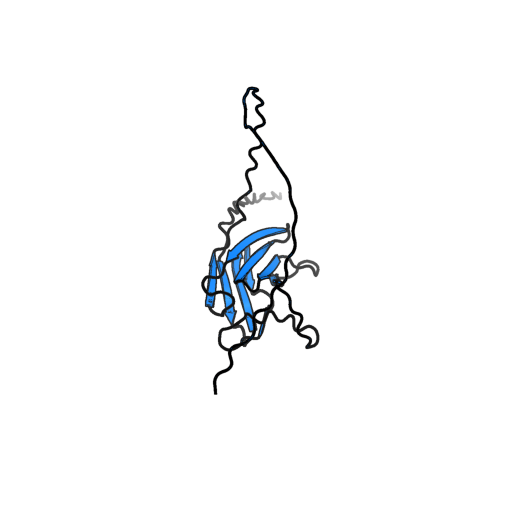0.633 1.00 95.19 118 GLY A CA 1
ATOM 867 C C . GLY A 1 118 ? -12.970 0.302 0.020 1.00 95.19 118 GLY A C 1
ATOM 868 O O . GLY A 1 118 ? -13.601 0.705 -0.960 1.00 95.19 118 GLY A O 1
ATOM 869 N N . SER A 1 119 ? -12.002 1.040 0.573 1.00 97.00 119 SER A N 1
ATOM 870 C CA . SER A 1 119 ? -11.457 2.225 -0.091 1.00 97.00 119 SER A CA 1
ATOM 871 C C . SER A 1 119 ? -10.640 1.829 -1.312 1.00 97.00 119 SER A C 1
ATOM 873 O O . SER A 1 119 ? -9.884 0.862 -1.267 1.00 97.00 119 SER A O 1
ATOM 875 N N . TRP A 1 120 ? -10.708 2.629 -2.369 1.00 96.75 120 TRP A N 1
ATOM 876 C CA . TRP A 1 120 ? -9.931 2.409 -3.582 1.00 96.75 120 TRP A CA 1
ATOM 877 C C . TRP A 1 120 ? -9.499 3.726 -4.222 1.00 96.75 120 TRP A C 1
ATOM 879 O O . TRP A 1 120 ? -10.047 4.798 -3.937 1.00 96.75 120 TRP A O 1
ATOM 889 N N . CYS A 1 121 ? -8.500 3.648 -5.091 1.00 95.50 121 CYS A N 1
ATOM 890 C CA . CYS A 1 121 ? -8.109 4.737 -5.969 1.00 95.50 121 CYS A CA 1
ATOM 891 C C . CYS A 1 121 ? -7.449 4.213 -7.245 1.00 95.50 121 CYS A C 1
ATOM 893 O O . CYS A 1 121 ? -6.964 3.084 -7.294 1.00 95.50 121 CYS A O 1
ATOM 895 N N . ASN A 1 122 ? -7.450 5.034 -8.296 1.00 94.12 122 ASN A N 1
ATOM 896 C CA . ASN A 1 122 ? -6.728 4.724 -9.523 1.00 94.12 122 ASN A CA 1
ATOM 897 C C . ASN A 1 122 ? -5.351 5.379 -9.455 1.00 94.12 122 ASN A C 1
ATOM 899 O O . ASN A 1 122 ? -5.262 6.608 -9.414 1.00 94.12 122 ASN A O 1
ATOM 903 N N . ALA A 1 123 ? -4.298 4.570 -9.402 1.00 92.06 123 ALA A N 1
ATOM 904 C CA . ALA A 1 123 ? -2.937 5.065 -9.378 1.00 92.06 123 ALA A CA 1
ATOM 905 C C . ALA A 1 123 ? -2.615 5.727 -10.717 1.00 92.06 123 ALA A C 1
ATOM 907 O O . ALA A 1 123 ? -3.189 5.422 -11.762 1.00 92.06 123 ALA A O 1
ATOM 908 N N . SER A 1 124 ? -1.715 6.691 -10.704 1.00 89.88 124 SER A N 1
ATOM 909 C CA . SER A 1 124 ? -1.180 7.278 -11.926 1.00 89.88 124 SER A CA 1
ATOM 910 C C . SER A 1 124 ? 0.268 7.638 -11.694 1.00 89.88 124 SER A C 1
ATOM 912 O O . SER A 1 124 ? 0.670 7.917 -10.560 1.00 89.88 124 SER A O 1
ATOM 914 N N . ASP A 1 125 ? 1.051 7.623 -12.764 1.00 86.88 125 ASP A N 1
ATOM 915 C CA . ASP A 1 125 ? 2.429 8.071 -12.682 1.00 86.88 125 ASP A CA 1
ATOM 916 C C . ASP A 1 125 ? 2.451 9.545 -12.256 1.00 86.88 125 ASP A C 1
ATOM 918 O O . ASP A 1 125 ? 1.629 10.347 -12.727 1.00 86.88 125 ASP A O 1
ATOM 922 N N . PRO A 1 126 ? 3.363 9.933 -11.348 1.00 77.94 126 PRO A N 1
ATOM 923 C CA . PRO A 1 126 ? 3.526 11.323 -10.989 1.00 77.94 126 PRO A CA 1
ATOM 924 C C . PRO A 1 126 ? 3.854 12.089 -12.262 1.00 77.94 126 PRO A C 1
ATOM 926 O O . PRO A 1 126 ? 4.796 11.765 -12.987 1.00 77.94 126 PRO A O 1
ATOM 929 N N . LYS A 1 127 ? 3.037 13.105 -12.548 1.00 71.75 127 LYS A N 1
ATOM 930 C CA . LYS A 1 127 ? 3.209 13.937 -13.732 1.00 71.75 127 LYS A CA 1
ATOM 931 C C . LYS A 1 127 ? 4.656 14.442 -13.753 1.00 71.75 127 LYS A C 1
ATOM 933 O O . LYS A 1 127 ? 5.069 15.059 -12.766 1.00 71.75 127 LYS A O 1
ATOM 938 N N . PRO A 1 128 ? 5.427 14.211 -14.831 1.00 58.97 128 PRO A N 1
ATOM 939 C CA . PRO A 1 128 ? 6.764 14.767 -14.916 1.00 58.97 128 PRO A CA 1
ATOM 940 C C . PRO A 1 128 ? 6.650 16.282 -14.755 1.00 58.97 128 PRO A C 1
ATOM 942 O O . PRO A 1 128 ? 5.897 16.938 -15.481 1.00 58.97 128 PRO A O 1
ATOM 945 N N . MET A 1 129 ? 7.366 16.841 -13.778 1.00 49.12 129 MET A N 1
ATOM 946 C CA . MET A 1 129 ? 7.579 18.281 -13.713 1.00 49.12 129 MET A CA 1
ATOM 947 C C . MET A 1 129 ? 8.357 18.653 -14.971 1.00 49.12 129 MET A C 1
ATOM 949 O O . MET A 1 129 ? 9.568 18.470 -15.048 1.00 49.12 129 MET A O 1
ATOM 953 N N . THR A 1 130 ? 7.662 19.141 -15.994 1.00 38.56 130 THR A N 1
ATOM 954 C CA . THR A 1 130 ? 8.306 19.802 -17.122 1.00 38.56 130 THR A CA 1
ATOM 955 C C . THR A 1 130 ? 8.824 21.144 -16.607 1.00 38.56 130 THR A C 1
ATOM 957 O O . THR A 1 130 ? 8.160 22.170 -16.738 1.00 38.56 130 THR A O 1
ATOM 960 N N . THR A 1 131 ? 10.002 21.167 -15.983 1.00 47.28 131 THR A N 1
ATOM 961 C CA . THR A 1 131 ? 10.786 22.401 -15.890 1.00 47.28 131 THR A CA 1
ATOM 962 C C . THR A 1 131 ? 11.241 22.729 -17.304 1.00 47.28 131 THR A C 1
ATOM 964 O O . THR A 1 131 ? 12.298 22.301 -17.759 1.00 47.28 131 THR A O 1
ATOM 967 N N . THR A 1 132 ? 10.393 23.443 -18.042 1.00 43.06 132 THR A N 1
ATOM 968 C CA . THR A 1 132 ? 10.833 24.144 -19.246 1.00 43.06 132 THR A CA 1
ATOM 969 C C . THR A 1 132 ? 11.616 25.360 -18.765 1.00 43.06 132 THR A C 1
ATOM 971 O O . THR A 1 132 ? 11.082 26.463 -18.689 1.00 43.06 132 THR A O 1
ATOM 974 N N . ASP A 1 133 ? 12.874 25.144 -18.383 1.00 46.22 133 ASP A N 1
ATOM 975 C CA . ASP A 1 133 ? 13.861 26.215 -18.299 1.00 46.22 133 ASP A CA 1
ATOM 976 C C . ASP A 1 133 ? 14.144 26.683 -19.727 1.00 46.22 133 ASP A C 1
ATOM 978 O O . ASP A 1 133 ? 15.042 26.188 -20.407 1.00 46.22 133 ASP A O 1
ATOM 982 N N . LEU A 1 134 ? 13.351 27.639 -20.209 1.00 37.50 134 LEU A N 1
ATOM 983 C CA . LEU A 1 134 ? 13.738 28.444 -21.357 1.00 37.50 134 LEU A CA 1
ATOM 984 C C . LEU A 1 134 ? 14.308 29.758 -20.831 1.00 37.50 134 LEU A C 1
ATOM 986 O O . LEU A 1 134 ? 13.618 30.763 -20.677 1.00 37.50 134 LEU A O 1
ATOM 990 N N . SER A 1 135 ? 15.610 29.733 -20.547 1.00 41.06 135 SER A N 1
ATOM 991 C CA . SER A 1 135 ? 16.394 30.958 -20.460 1.00 41.06 135 SER A CA 1
ATOM 992 C C . SER A 1 135 ? 16.317 31.676 -21.807 1.00 41.06 135 SER A C 1
ATOM 994 O O . SER A 1 135 ? 16.818 31.200 -22.822 1.00 41.06 135 SER A O 1
ATOM 996 N N . SER A 1 136 ? 15.683 32.840 -21.829 1.00 39.44 136 SER A N 1
ATOM 997 C CA . SER A 1 136 ? 15.864 33.848 -22.869 1.00 39.44 136 SER A CA 1
ATOM 998 C C . SER A 1 136 ? 15.933 35.190 -22.162 1.00 39.44 136 SER A C 1
ATOM 1000 O O . SER A 1 136 ? 14.923 35.769 -21.775 1.00 39.44 136 SER A O 1
ATOM 1002 N N . ALA A 1 137 ? 17.162 35.639 -21.913 1.00 42.34 137 ALA A N 1
ATOM 1003 C CA . ALA A 1 137 ? 17.433 36.961 -21.385 1.00 42.34 137 ALA A CA 1
ATOM 1004 C C . ALA A 1 137 ? 16.889 38.027 -22.345 1.00 42.34 137 ALA A C 1
ATOM 1006 O O . ALA A 1 137 ? 17.136 37.974 -23.550 1.00 42.34 137 ALA A O 1
ATOM 1007 N N . SER A 1 138 ? 16.195 39.025 -21.807 1.00 34.75 138 SER A N 1
ATOM 1008 C CA . SER A 1 138 ? 16.058 40.345 -22.419 1.00 34.75 138 SER A CA 1
ATOM 1009 C C . SER A 1 138 ? 15.826 41.378 -21.323 1.00 34.75 138 SER A C 1
ATOM 1011 O O . SER A 1 138 ? 15.082 41.171 -20.371 1.00 34.75 138 SER A O 1
ATOM 1013 N N . ILE A 1 139 ? 16.571 42.463 -21.453 1.00 44.03 139 ILE A N 1
ATOM 1014 C CA . ILE A 1 139 ? 16.878 43.485 -20.464 1.00 44.03 139 ILE A CA 1
ATOM 1015 C C . ILE A 1 139 ? 15.898 44.647 -20.670 1.00 44.03 139 ILE A C 1
ATOM 1017 O O . ILE A 1 139 ? 15.792 45.108 -21.805 1.00 44.03 139 ILE A O 1
ATOM 1021 N N . SER A 1 140 ? 15.247 45.159 -19.616 1.00 34.59 140 SER A N 1
ATOM 1022 C CA . SER A 1 140 ? 15.064 46.608 -19.343 1.00 34.59 140 SER A CA 1
ATOM 1023 C C . SER A 1 140 ? 13.940 46.905 -18.340 1.00 34.59 140 SER A C 1
ATOM 1025 O O . SER A 1 140 ? 12.800 46.530 -18.577 1.00 34.59 140 SER A O 1
ATOM 1027 N N . SER A 1 141 ? 14.315 47.654 -17.289 1.00 36.06 141 SER A N 1
ATOM 1028 C CA . SER A 1 141 ? 13.671 48.874 -16.742 1.00 36.06 141 SER A CA 1
ATOM 1029 C C . SER A 1 141 ? 12.168 48.814 -16.380 1.00 36.06 141 SER A C 1
ATOM 1031 O O . SER A 1 141 ? 11.337 48.500 -17.212 1.00 36.06 141 SER A O 1
ATOM 1033 N N . THR A 1 142 ? 11.670 49.220 -15.204 1.00 40.72 142 THR A N 1
ATOM 1034 C CA . THR A 1 142 ? 12.096 50.302 -14.300 1.00 40.72 142 THR A CA 1
ATOM 1035 C C . THR A 1 142 ? 11.266 50.253 -13.000 1.00 40.72 142 THR A C 1
ATOM 1037 O O . THR A 1 142 ? 10.113 49.837 -13.018 1.00 40.72 142 THR A O 1
ATOM 1040 N N . THR A 1 143 ? 11.854 50.783 -11.919 1.00 44.72 143 THR A N 1
ATOM 1041 C CA . THR A 1 143 ? 11.230 51.437 -10.741 1.00 44.72 143 THR A CA 1
ATOM 1042 C C . THR A 1 143 ? 10.155 50.705 -9.925 1.00 44.72 143 THR A C 1
ATOM 1044 O O . THR A 1 143 ? 8.978 50.724 -10.270 1.00 44.72 143 THR A O 1
ATOM 1047 N N . ALA A 1 144 ? 10.532 50.276 -8.714 1.00 35.62 144 ALA A N 1
ATOM 1048 C CA . ALA A 1 144 ? 9.624 50.262 -7.569 1.00 35.62 144 ALA A CA 1
ATOM 1049 C C . ALA A 1 144 ? 10.333 50.822 -6.325 1.00 35.62 144 ALA A C 1
ATOM 1051 O O . ALA A 1 144 ? 11.344 50.309 -5.852 1.00 35.62 144 ALA A O 1
ATOM 1052 N N . THR A 1 145 ? 9.784 51.938 -5.866 1.00 40.38 145 THR A N 1
ATOM 1053 C CA . THR A 1 145 ? 10.096 52.725 -4.677 1.00 40.38 145 THR A CA 1
ATOM 1054 C C . THR A 1 145 ? 9.985 51.891 -3.400 1.00 40.38 145 THR A C 1
ATOM 1056 O O . THR A 1 145 ? 8.954 51.269 -3.162 1.00 40.38 145 THR A O 1
ATOM 1059 N N . VAL A 1 146 ? 10.997 51.945 -2.533 1.00 41.88 146 VAL A N 1
ATOM 1060 C CA . VAL A 1 146 ? 10.896 51.501 -1.133 1.00 41.88 146 VAL A CA 1
ATOM 1061 C C . VAL A 1 146 ? 11.365 52.639 -0.237 1.00 41.88 146 VAL A C 1
ATOM 1063 O O . VAL A 1 146 ? 12.549 52.964 -0.190 1.00 41.88 146 VAL A O 1
ATOM 1066 N N . SER A 1 147 ? 10.410 53.253 0.459 1.00 36.50 147 SER A N 1
ATOM 1067 C CA . SER A 1 147 ? 10.654 54.171 1.568 1.00 36.50 147 SER A CA 1
ATOM 1068 C C . SER A 1 147 ? 10.207 53.513 2.867 1.00 36.50 147 SER A C 1
ATOM 1070 O O . SER A 1 147 ? 9.033 53.191 2.992 1.00 36.50 147 SER A O 1
ATOM 1072 N N . SER A 1 148 ? 11.174 53.420 3.792 1.00 36.91 148 SER A N 1
ATOM 1073 C CA . SER A 1 148 ? 11.072 53.630 5.250 1.00 36.91 148 SER A CA 1
ATOM 1074 C C . SER A 1 148 ? 10.137 52.704 6.049 1.00 36.91 148 SER A C 1
ATOM 1076 O O . SER A 1 148 ? 9.051 52.363 5.623 1.00 36.91 148 SER A O 1
ATOM 1078 N N . SER A 1 149 ? 10.400 52.298 7.286 1.00 40.16 149 SER A N 1
ATOM 1079 C CA . SER A 1 149 ? 11.495 52.455 8.247 1.00 40.16 149 SER A CA 1
ATOM 1080 C C . SER A 1 149 ? 11.095 51.607 9.467 1.00 40.16 149 SER A C 1
ATOM 1082 O O . SER A 1 149 ? 9.911 51.381 9.703 1.00 40.16 149 SER A O 1
ATOM 1084 N N . ALA A 1 150 ? 12.082 51.141 10.229 1.00 44.53 150 ALA A N 1
ATOM 1085 C CA . ALA A 1 150 ? 11.943 50.280 11.404 1.00 44.53 150 ALA A CA 1
ATOM 1086 C C . ALA A 1 150 ? 11.097 50.868 12.552 1.00 44.53 150 ALA A C 1
ATOM 1088 O O . ALA A 1 150 ? 11.084 52.083 12.735 1.00 44.53 150 ALA A O 1
ATOM 1089 N N . THR A 1 151 ? 10.525 50.008 13.410 1.00 40.50 151 THR A N 1
ATOM 1090 C CA . THR A 1 151 ? 10.791 50.001 14.871 1.00 40.50 151 THR A CA 1
ATOM 1091 C C . THR A 1 151 ? 10.103 48.838 15.606 1.00 40.50 151 THR A C 1
ATOM 1093 O O . THR A 1 151 ? 8.984 48.447 15.296 1.00 40.50 151 THR A O 1
ATOM 1096 N N . MET A 1 152 ? 10.828 48.294 16.589 1.00 45.78 152 MET A N 1
ATOM 1097 C CA . MET A 1 152 ? 10.412 47.322 17.610 1.00 45.78 152 MET A CA 1
ATOM 1098 C C . MET A 1 152 ? 9.446 47.943 18.632 1.00 45.78 152 MET A C 1
ATOM 1100 O O . MET A 1 152 ? 9.610 49.119 18.952 1.00 45.78 152 MET A O 1
ATOM 1104 N N . SER A 1 153 ? 8.565 47.137 19.246 1.00 41.94 153 SER A N 1
ATOM 1105 C CA . SER A 1 153 ? 8.321 47.143 20.707 1.00 41.94 153 SER A CA 1
ATOM 1106 C C . SER A 1 153 ? 7.426 45.986 21.176 1.00 41.94 153 SER A C 1
ATOM 1108 O O . SER A 1 153 ? 6.368 45.720 20.612 1.00 41.94 153 SER A O 1
ATOM 1110 N N . ASP A 1 154 ? 7.890 45.350 22.252 1.00 45.88 154 ASP A N 1
ATOM 1111 C CA . ASP A 1 154 ? 7.198 44.467 23.197 1.00 45.88 154 ASP A CA 1
ATOM 1112 C C . ASP A 1 154 ? 5.863 45.023 23.723 1.00 45.88 154 ASP A C 1
ATOM 1114 O O . ASP A 1 154 ? 5.753 46.226 23.963 1.00 45.88 154 ASP A O 1
ATOM 1118 N N . SER A 1 155 ? 4.923 44.132 24.076 1.00 43.91 155 SER A N 1
ATOM 1119 C CA . SER A 1 155 ? 4.157 44.216 25.338 1.00 43.91 155 SER A CA 1
ATOM 1120 C C . SER A 1 155 ? 3.321 42.959 25.624 1.00 43.91 155 SER A C 1
ATOM 1122 O O . SER A 1 155 ? 2.478 42.542 24.834 1.00 43.91 155 SER A O 1
ATOM 1124 N N . LYS A 1 156 ? 3.542 42.399 26.821 1.00 45.91 156 LYS A N 1
ATOM 1125 C CA . LYS A 1 156 ? 2.696 41.418 27.521 1.00 45.91 156 LYS A CA 1
ATOM 1126 C C . LYS A 1 156 ? 1.279 41.960 27.736 1.00 45.91 156 LYS A C 1
ATOM 1128 O O . LYS A 1 156 ? 1.144 43.106 28.152 1.00 45.91 156 LYS A O 1
ATOM 1133 N N . SER A 1 157 ? 0.260 41.099 27.673 1.00 43.69 157 SER A N 1
ATOM 1134 C CA . SER A 1 157 ? -0.841 41.166 28.645 1.00 43.69 157 SER A CA 1
ATOM 1135 C C . SER A 1 157 ? -1.628 39.857 28.740 1.00 43.69 157 SER A C 1
ATOM 1137 O O . SER A 1 157 ? -1.929 39.213 27.739 1.00 43.69 157 SER A O 1
ATOM 1139 N N . ASN A 1 158 ? -1.929 39.490 29.983 1.00 49.28 158 ASN A N 1
ATOM 1140 C CA . ASN A 1 158 ? -2.733 38.353 30.416 1.00 49.28 158 ASN A CA 1
ATOM 1141 C C . ASN A 1 158 ? -4.158 38.404 29.848 1.00 49.28 158 ASN A C 1
ATOM 1143 O O . ASN A 1 158 ? -4.752 39.475 29.737 1.00 49.28 158 ASN A O 1
ATOM 1147 N N . THR A 1 159 ? -4.778 37.244 29.628 1.00 40.91 159 THR A N 1
ATOM 1148 C CA . THR A 1 159 ? -6.244 37.144 29.639 1.00 40.91 159 THR A CA 1
ATOM 1149 C C . THR A 1 159 ? -6.672 35.936 30.458 1.00 40.91 159 THR A C 1
ATOM 1151 O O . THR A 1 159 ? -6.250 34.806 30.229 1.00 40.91 159 THR A O 1
ATOM 1154 N N . THR A 1 160 ? -7.464 36.260 31.471 1.00 46.09 160 THR A N 1
ATOM 1155 C CA . THR A 1 160 ? -7.956 35.429 32.560 1.00 46.09 160 THR A CA 1
ATOM 1156 C C . THR A 1 160 ? -9.204 34.659 32.132 1.00 46.09 160 THR A C 1
ATOM 1158 O O . THR A 1 160 ? -10.083 35.196 31.462 1.00 46.09 160 THR A O 1
ATOM 1161 N N . THR A 1 161 ? -9.268 33.402 32.560 1.00 49.03 161 THR A N 1
ATOM 1162 C CA . THR A 1 161 ? -10.369 32.443 32.431 1.00 49.03 161 THR A CA 1
ATOM 1163 C C . THR A 1 161 ? -11.688 32.961 33.021 1.00 49.03 161 THR A C 1
ATOM 1165 O O . THR A 1 161 ? -11.719 33.410 34.165 1.00 49.03 161 THR A O 1
ATOM 1168 N N . PHE A 1 162 ? -12.787 32.824 32.272 1.00 43.59 162 PHE A N 1
ATOM 1169 C CA . PHE A 1 162 ? -14.154 32.870 32.801 1.00 43.59 162 PHE A CA 1
ATOM 1170 C C . PHE A 1 162 ? -14.576 31.456 33.228 1.00 43.59 162 PHE A C 1
ATOM 1172 O O . PHE A 1 162 ? -14.610 30.551 32.396 1.00 43.59 162 PHE A O 1
ATOM 1179 N N . THR A 1 163 ? -14.934 31.281 34.503 1.00 47.50 163 THR A N 1
ATOM 1180 C CA . THR A 1 163 ? -15.605 30.080 35.026 1.00 47.50 163 THR A CA 1
ATOM 1181 C C . THR A 1 163 ? -16.951 30.497 35.609 1.00 47.50 163 THR A C 1
ATOM 1183 O O . THR A 1 163 ? -17.011 31.422 36.416 1.00 47.50 163 THR A O 1
ATOM 1186 N N . ALA A 1 164 ? -18.017 29.820 35.183 1.00 41.09 164 ALA A N 1
ATOM 1187 C CA . ALA A 1 164 ? -19.368 29.954 35.714 1.00 41.09 164 ALA A CA 1
ATOM 1188 C C . ALA A 1 164 ? -19.614 28.932 36.836 1.00 41.09 164 ALA A C 1
ATOM 1190 O O . ALA A 1 164 ? -19.198 27.777 36.712 1.00 41.09 164 ALA A O 1
ATOM 1191 N N . ALA A 1 165 ? -20.319 29.362 37.882 1.00 43.81 165 ALA A N 1
ATOM 1192 C CA . ALA A 1 165 ? -21.102 28.540 38.803 1.00 43.81 165 ALA A CA 1
ATOM 1193 C C . ALA A 1 165 ? -22.239 29.404 39.362 1.00 43.81 165 ALA A C 1
ATOM 1195 O O . ALA A 1 165 ? -21.952 30.576 39.703 1.00 43.81 165 ALA A O 1
#

pLDDT: mean 71.26, std 21.95, range [34.59, 97.0]

Foldseek 3Di:
DDDDDDDDDPDDPPPPCQAWKWAFADDPQFTWIATDCGVHDGWIWPTQAGHDPFARLQRDPVPPNDRDPDQKDKIAGRDDDPNHGQKIWIQGSQQKIWIAGNVRFIWIDHFPVGRTHGTMDGTDGDDPPPPPPPDDDDDDDDDDDDDDDDDDDDDDDDDDDDDDD

Radius of gyration: 26.96 Å; chains: 1; bounding box: 41×87×81 Å

Organism: NCBI:txid69766

Secondary structure (DSSP, 8-state):
--------------------EEEEEESSSEEEEEEEEETTEEEEBPP-EE-BTTB--S----STT-----SEEEEEEEEEETTEEEEEEEEETTSEEEEEETT--EEEEE-TTSSBTT-EEE-BPPPP-------------------------------PPP---

Sequence (165 aa):
MHLPVQAVLIGVFVSTSLGGSLEVIDQGRQCVIWSNDSHGCTGYSASFAELNGTDCSELSKVVNGTRKDFSALNVEACGTKNGKDVAWITVNLTGEVTFFNQDGEKSGCTLNHGLKAGSWCNASDPKPMTTTDLSSASISSTTATVSSSATMSDSKSNTTTFTAA